Protein AF-A0A5K1B566-F1 (afdb_monomer_lite)

Sequence (112 aa):
AEKENECRQEADKEKLPFRAVVQLEDMHEVYTMLLREAEEKLENLYATEAASSEFLPVSDDINEEVVNILREASERNVEQVVLSGRMLRYLPEAFGGLHSLVVLNLSSNQLE

Foldseek 3Di:
DVVVVVVVVVVVVVCVVVVVVVVVVVVVVVVVVVVVVVVVVVVVVVVVVVVVPPDDDDPVVLVVVVLVVLQVCLVVLPQEDEPEQSQDQDDDPSNVSNPNHNYYHHHNHNHD

Organism: NCBI:txid210225

Secondary structure (DSSP, 8-state):
-HHHHHHHHHHHHHHHHHHHHHHHHHHHHHHHHHHHHHHHHHHHHHHHHHHS-SS--S-HHHHHHHHHHHHHHHHTT-SEEE-TTS--SS--GGGGG-TT--EEE-TT----

Radius of gyration: 28.86 Å; chains: 1; bounding box: 45×37×86 Å

Structure (mmCIF, N/CA/C/O backbone):
data_AF-A0A5K1B566-F1
#
_entry.id   AF-A0A5K1B566-F1
#
loop_
_atom_site.group_PDB
_atom_site.id
_atom_site.type_symbol
_atom_site.label_atom_id
_atom_site.label_alt_id
_atom_site.label_comp_id
_atom_site.label_asym_id
_atom_site.label_entity_id
_atom_site.label_seq_id
_atom_site.pdbx_PDB_ins_code
_atom_site.Cartn_x
_atom_site.Cartn_y
_atom_site.Cartn_z
_atom_site.occupancy
_atom_site.B_iso_or_equiv
_atom_site.auth_seq_id
_atom_site.auth_comp_id
_atom_site.auth_asym_id
_atom_site.auth_atom_id
_atom_site.pdbx_PDB_model_num
ATOM 1 N N . ALA A 1 1 ? -26.537 -5.896 54.247 1.00 72.00 1 ALA A N 1
ATOM 2 C CA . ALA A 1 1 ? -25.249 -6.468 53.819 1.00 72.00 1 ALA A CA 1
ATOM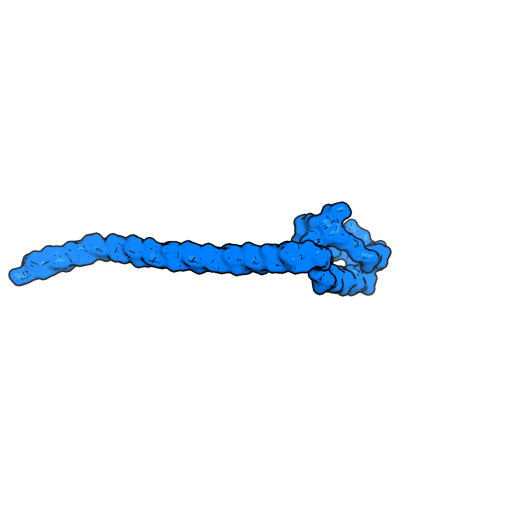 3 C C . ALA A 1 1 ? -25.400 -7.262 52.518 1.00 72.00 1 ALA A C 1
ATOM 5 O O . ALA A 1 1 ? -24.952 -6.762 51.502 1.00 72.00 1 ALA A O 1
ATOM 6 N N . GLU A 1 2 ? -26.083 -8.416 52.486 1.00 77.50 2 GLU A N 1
ATOM 7 C CA . GLU A 1 2 ? -26.219 -9.218 51.243 1.00 77.50 2 GLU A CA 1
ATOM 8 C C . GLU A 1 2 ? -26.971 -8.507 50.109 1.00 77.50 2 GLU A C 1
ATOM 10 O O . GLU A 1 2 ? -26.413 -8.340 49.032 1.00 77.50 2 GLU A O 1
ATOM 15 N N . LYS A 1 3 ? -28.175 -7.979 50.370 1.00 76.62 3 LYS A N 1
ATOM 16 C CA . LYS A 1 3 ? -28.971 -7.255 49.354 1.00 76.62 3 LYS A CA 1
ATOM 17 C C . LYS A 1 3 ? -28.277 -6.013 48.780 1.00 76.62 3 LYS A C 1
ATOM 19 O O . LYS A 1 3 ? -28.512 -5.621 47.646 1.00 76.62 3 LYS A O 1
ATOM 24 N N . GLU A 1 4 ? -27.430 -5.375 49.583 1.00 82.81 4 GLU A N 1
ATOM 25 C CA . GLU A 1 4 ? -26.625 -4.225 49.157 1.00 82.81 4 GLU A CA 1
ATOM 26 C C . GLU A 1 4 ? -25.495 -4.664 48.218 1.00 82.81 4 GLU A C 1
ATOM 28 O O . GLU A 1 4 ? -25.197 -3.981 47.242 1.00 82.81 4 GLU A O 1
ATOM 33 N N . ASN A 1 5 ? -24.901 -5.830 48.484 1.00 82.19 5 ASN A N 1
ATOM 34 C CA . ASN A 1 5 ? -23.850 -6.410 47.660 1.00 82.19 5 ASN A CA 1
ATOM 35 C C . ASN A 1 5 ? -24.394 -6.916 46.313 1.00 82.19 5 ASN A C 1
ATOM 37 O O . ASN A 1 5 ? -23.767 -6.697 45.281 1.00 82.19 5 ASN A O 1
ATOM 41 N N . GLU A 1 6 ? -25.583 -7.526 46.307 1.00 85.25 6 GLU A N 1
ATOM 42 C CA . GLU A 1 6 ? -26.285 -7.931 45.078 1.00 85.25 6 GLU A CA 1
ATOM 43 C C . GLU A 1 6 ? -26.615 -6.725 44.193 1.00 85.25 6 GLU A C 1
ATOM 45 O O . GLU A 1 6 ? -26.258 -6.715 43.016 1.00 85.25 6 GLU A O 1
ATOM 50 N N . CYS A 1 7 ? -27.181 -5.665 44.779 1.00 82.44 7 CYS A N 1
ATOM 51 C CA . CYS A 1 7 ? -27.475 -4.418 44.070 1.00 82.44 7 CYS A CA 1
ATOM 52 C C . CYS A 1 7 ? -26.207 -3.787 43.456 1.00 82.44 7 CYS A C 1
ATOM 54 O O . CYS A 1 7 ? -26.222 -3.305 42.324 1.00 82.44 7 CYS A O 1
ATOM 56 N N . ARG A 1 8 ? -25.069 -3.849 44.164 1.00 81.50 8 ARG A N 1
ATOM 57 C CA . ARG A 1 8 ? -23.768 -3.391 43.645 1.00 81.50 8 ARG A CA 1
ATOM 58 C C . ARG A 1 8 ? -23.289 -4.216 42.452 1.00 81.50 8 ARG A C 1
ATOM 60 O O . ARG A 1 8 ? -22.847 -3.643 41.462 1.00 81.50 8 ARG A O 1
ATOM 67 N N . GLN A 1 9 ? -23.398 -5.541 42.530 1.00 84.44 9 GLN A N 1
ATOM 68 C CA . GLN A 1 9 ? -22.975 -6.431 41.447 1.00 84.44 9 GLN A CA 1
ATOM 69 C C . GLN A 1 9 ? -23.825 -6.264 40.187 1.00 84.44 9 GLN A C 1
ATOM 71 O O . GLN A 1 9 ? -23.296 -6.351 39.082 1.00 84.44 9 GLN A O 1
ATOM 76 N N . GLU A 1 10 ? -25.128 -6.040 40.331 1.00 82.56 10 GLU A N 1
ATOM 77 C CA . GLU A 1 10 ? -26.021 -5.787 39.198 1.00 82.56 10 GLU A CA 1
ATOM 78 C C . GLU A 1 10 ? -25.691 -4.460 38.512 1.00 82.56 10 GLU A C 1
ATOM 80 O O . GLU A 1 10 ? -25.510 -4.427 37.294 1.00 82.56 10 GLU A O 1
ATOM 85 N N . ALA A 1 11 ? -25.469 -3.407 39.301 1.00 81.38 11 ALA A N 1
ATOM 86 C CA . ALA A 1 11 ? -25.022 -2.116 38.790 1.00 81.38 11 ALA A CA 1
ATOM 87 C C . ALA A 1 11 ? -23.650 -2.197 38.095 1.00 81.38 11 ALA A C 1
ATOM 89 O O . ALA A 1 11 ? -23.407 -1.500 37.111 1.00 81.38 11 ALA A O 1
ATOM 90 N N . ASP A 1 12 ? -22.737 -3.041 38.578 1.00 82.75 12 ASP A N 1
ATOM 91 C CA . ASP A 1 12 ? -21.431 -3.229 37.942 1.00 82.75 12 ASP A CA 1
ATOM 92 C C . ASP A 1 12 ? -21.523 -4.037 36.644 1.00 82.75 12 ASP A C 1
ATOM 94 O O . ASP A 1 12 ? -20.810 -3.729 35.688 1.00 82.75 12 ASP A O 1
ATOM 98 N N . LYS A 1 13 ? -22.438 -5.012 36.558 1.00 85.56 13 LYS A N 1
ATOM 99 C CA . LYS A 1 13 ? -22.723 -5.741 35.311 1.00 85.56 13 LYS A CA 1
ATOM 100 C C . LYS A 1 13 ? -23.312 -4.825 34.244 1.00 85.56 13 LYS A C 1
ATOM 102 O O . LYS A 1 13 ? -22.922 -4.922 33.083 1.00 85.56 13 LYS A O 1
ATOM 107 N N . GLU A 1 14 ? -24.198 -3.915 34.636 1.00 85.50 14 GLU A N 1
ATOM 108 C CA . GLU A 1 14 ? -24.808 -2.943 33.727 1.00 85.50 14 GLU A CA 1
ATOM 109 C C . GLU A 1 14 ? -23.777 -1.949 33.162 1.00 85.50 14 GLU A C 1
ATOM 111 O O . GLU A 1 14 ? -23.899 -1.511 32.022 1.00 85.50 14 GLU A O 1
ATOM 116 N N . LYS A 1 15 ? -22.699 -1.655 33.905 1.00 87.50 15 LYS A N 1
ATOM 117 C CA . LYS A 1 15 ? -21.601 -0.767 33.471 1.00 87.50 15 LYS A CA 1
ATOM 118 C C . LYS A 1 15 ? -20.620 -1.397 32.479 1.00 87.50 15 LYS A C 1
ATOM 120 O O . LYS A 1 15 ? -19.894 -0.669 31.801 1.00 87.50 15 LYS A O 1
ATOM 125 N N . LEU A 1 16 ? -20.568 -2.727 32.386 1.00 89.62 16 LEU A N 1
ATOM 126 C CA . LEU A 1 16 ? -19.644 -3.447 31.499 1.00 89.62 16 LEU A CA 1
ATOM 127 C C . LEU A 1 16 ? -19.749 -3.046 30.015 1.00 89.62 16 LEU A C 1
ATOM 129 O O . LEU A 1 16 ? -18.704 -2.749 29.433 1.00 89.62 16 LEU A O 1
ATOM 133 N N . PRO A 1 17 ? -20.941 -2.996 29.383 1.00 88.38 17 PRO A N 1
ATOM 134 C CA . PRO A 1 17 ? -21.055 -2.583 27.984 1.00 88.38 17 PRO A CA 1
ATOM 135 C C . PRO A 1 17 ? -20.593 -1.140 27.763 1.00 88.38 17 PRO A C 1
ATOM 137 O O . PRO A 1 17 ? -19.886 -0.876 26.797 1.00 88.38 17 PRO A O 1
ATOM 140 N N . PHE A 1 18 ? -20.907 -0.220 28.680 1.00 88.88 18 PHE A N 1
ATOM 141 C CA . PHE A 1 18 ? -20.459 1.172 28.575 1.00 88.88 18 PHE A CA 1
ATOM 142 C C . PHE A 1 18 ? -18.935 1.285 28.651 1.00 88.88 18 PHE A C 1
ATOM 144 O O . PHE A 1 18 ? -18.331 2.024 27.881 1.00 88.88 18 PHE A O 1
ATOM 151 N N . ARG A 1 19 ? -18.292 0.494 29.519 1.00 91.62 19 ARG A N 1
ATOM 152 C CA . ARG A 1 19 ? -16.827 0.423 29.583 1.00 91.62 19 ARG A CA 1
ATOM 153 C C . ARG A 1 19 ? -16.219 -0.084 28.274 1.00 91.62 19 ARG A C 1
ATOM 155 O O . ARG A 1 19 ? -15.191 0.435 27.856 1.00 91.62 19 ARG A O 1
ATOM 162 N N . ALA A 1 20 ? -16.840 -1.077 27.642 1.00 92.00 20 ALA A N 1
ATOM 163 C CA . ALA A 1 20 ? -16.377 -1.598 26.359 1.00 92.00 20 ALA A CA 1
ATOM 164 C C . ALA A 1 20 ? -16.506 -0.557 25.233 1.00 92.00 20 ALA A C 1
ATOM 166 O O . ALA A 1 20 ? -15.609 -0.457 24.403 1.00 92.00 20 ALA A O 1
ATOM 167 N N . VAL A 1 21 ? -17.579 0.243 25.228 1.00 93.75 21 VAL A N 1
ATOM 168 C CA . VAL A 1 21 ? -17.765 1.337 24.258 1.00 93.75 21 VAL A CA 1
ATOM 169 C C . VAL A 1 21 ? -16.688 2.407 24.421 1.00 93.75 21 VAL A C 1
ATOM 171 O O . VAL A 1 21 ? -16.061 2.765 23.432 1.00 93.75 21 VAL A O 1
ATOM 174 N N . VAL A 1 22 ? -16.401 2.839 25.653 1.00 93.88 22 VAL A N 1
ATOM 175 C CA . VAL A 1 22 ? -15.328 3.818 25.919 1.00 93.88 22 VAL A CA 1
ATOM 176 C C . VAL A 1 22 ? -13.974 3.294 25.435 1.00 93.88 22 VAL A C 1
ATOM 178 O O . VAL A 1 22 ? -13.262 3.984 24.720 1.00 93.88 22 VAL A O 1
ATOM 181 N N . GLN A 1 23 ? -13.647 2.034 25.738 1.00 94.81 23 GLN A N 1
ATOM 182 C CA . GLN A 1 23 ? -12.401 1.424 25.260 1.00 94.81 23 GLN A CA 1
ATOM 183 C C . GLN A 1 23 ? -12.321 1.349 23.732 1.00 94.81 23 GLN A C 1
ATOM 185 O O . GLN A 1 23 ? -11.236 1.451 23.165 1.00 94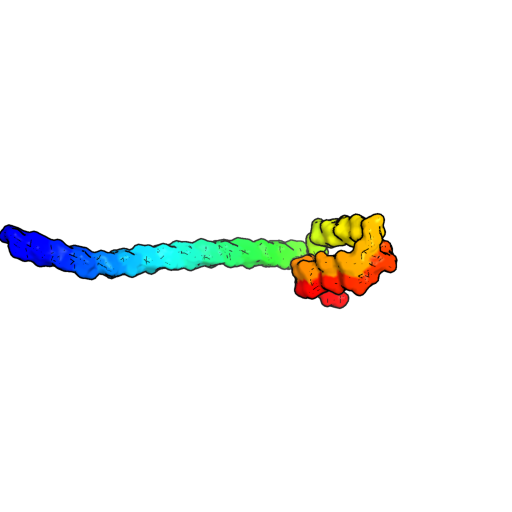.81 23 GLN A O 1
ATOM 190 N N . LEU A 1 24 ? -13.451 1.139 23.058 1.00 95.50 24 LEU A N 1
ATOM 191 C CA . LEU A 1 24 ? -13.505 1.108 21.603 1.00 95.50 24 LEU A CA 1
ATOM 192 C C . LEU A 1 24 ? -13.312 2.507 21.001 1.00 95.50 24 LEU A C 1
ATOM 194 O O . LEU A 1 24 ? -12.613 2.637 20.000 1.00 95.50 24 LEU A O 1
ATOM 198 N N . GLU A 1 25 ? -13.897 3.540 21.607 1.00 94.00 25 GLU A N 1
ATOM 199 C CA . GLU A 1 25 ? -13.691 4.939 21.214 1.00 94.00 25 GLU A CA 1
ATOM 200 C C . GLU A 1 25 ? -12.223 5.350 21.371 1.00 94.00 25 GLU A C 1
ATOM 202 O O . GLU A 1 25 ? -11.640 5.850 20.409 1.00 94.00 25 GLU A O 1
ATOM 207 N N . ASP A 1 26 ? -11.599 5.022 22.508 1.00 95.31 26 ASP A N 1
ATOM 208 C CA . ASP A 1 26 ? -10.171 5.267 22.753 1.00 95.31 26 ASP A CA 1
ATOM 209 C C . ASP A 1 26 ? -9.296 4.610 21.664 1.00 95.31 26 ASP A C 1
ATOM 211 O O . ASP A 1 26 ? -8.340 5.196 21.155 1.00 95.31 26 ASP A O 1
ATOM 215 N N . MET A 1 27 ? -9.627 3.378 21.261 1.00 95.69 27 MET A N 1
ATOM 216 C CA . MET A 1 27 ? -8.906 2.674 20.194 1.00 95.69 27 MET A CA 1
ATOM 217 C C . MET A 1 27 ? -9.134 3.288 18.817 1.00 95.69 27 MET A C 1
ATOM 219 O O . MET A 1 27 ? -8.183 3.409 18.045 1.00 95.69 27 MET A O 1
ATOM 223 N N . HIS A 1 28 ? -10.356 3.712 18.498 1.00 96.56 28 HIS A N 1
ATOM 224 C CA . HIS A 1 28 ? -10.627 4.410 17.243 1.00 96.56 28 HIS A CA 1
ATOM 225 C C . HIS A 1 28 ? -9.912 5.761 17.161 1.00 96.56 28 HIS A C 1
ATOM 227 O O . HIS A 1 28 ? -9.439 6.119 16.080 1.00 96.56 28 HIS A O 1
ATOM 233 N N . GLU A 1 29 ? -9.777 6.487 18.271 1.00 97.00 29 GLU A N 1
ATOM 234 C CA . GLU A 1 29 ? -8.993 7.723 18.325 1.00 97.00 29 GL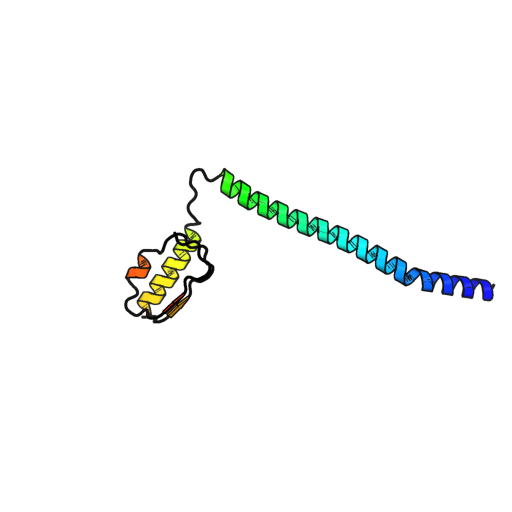U A CA 1
ATOM 235 C C . GLU A 1 29 ? -7.523 7.452 17.981 1.00 97.00 29 GLU A C 1
ATOM 237 O O . GLU A 1 29 ? -6.960 8.091 17.087 1.00 97.00 29 GLU A O 1
ATOM 242 N N . VAL A 1 30 ? -6.930 6.429 18.605 1.00 96.94 30 VAL A N 1
ATOM 243 C CA . VAL A 1 30 ? -5.554 6.003 18.316 1.00 96.94 30 VAL A CA 1
ATOM 244 C C . VAL A 1 30 ? -5.400 5.600 16.847 1.00 96.94 30 VAL A C 1
ATOM 246 O O . VAL A 1 30 ? -4.488 6.082 16.176 1.00 96.94 30 VAL A O 1
ATOM 249 N N . TYR A 1 31 ? -6.297 4.773 16.304 1.00 94.31 31 TYR A N 1
ATOM 250 C CA . TYR A 1 31 ? -6.225 4.369 14.896 1.00 94.31 31 TYR A CA 1
ATOM 251 C C . TYR A 1 31 ? -6.359 5.545 13.933 1.00 94.31 31 TYR A C 1
ATOM 253 O O . TYR A 1 31 ? -5.638 5.595 12.941 1.00 94.31 31 TYR A O 1
ATOM 261 N N . THR A 1 32 ? -7.233 6.503 14.236 1.00 95.25 32 THR A N 1
ATOM 262 C CA . THR A 1 32 ? -7.392 7.717 13.428 1.00 95.25 32 THR A CA 1
ATOM 263 C C . THR A 1 32 ? -6.098 8.529 13.411 1.00 95.25 32 THR A C 1
ATOM 265 O O . THR A 1 32 ? -5.681 9.002 12.355 1.00 95.25 32 THR A O 1
ATOM 268 N N . MET A 1 33 ? -5.421 8.646 14.557 1.00 96.00 33 MET A N 1
ATOM 269 C CA . MET A 1 33 ? -4.126 9.322 14.649 1.00 96.00 33 MET A CA 1
ATOM 270 C C . MET A 1 33 ? -3.045 8.607 13.828 1.00 96.00 33 MET A C 1
ATOM 272 O O . MET A 1 33 ? -2.338 9.257 13.062 1.00 96.00 33 MET A O 1
ATOM 276 N N . LEU A 1 34 ? -2.945 7.278 13.942 1.00 95.94 34 LEU A N 1
ATOM 277 C CA . LEU A 1 34 ? -2.001 6.473 13.157 1.00 95.94 34 LEU A CA 1
ATOM 278 C C . LEU A 1 34 ? -2.261 6.576 11.650 1.00 95.94 34 LEU A C 1
ATOM 280 O O . LEU A 1 34 ? -1.312 6.671 10.873 1.00 95.94 34 LEU A O 1
ATOM 284 N N . LEU A 1 35 ? -3.532 6.561 11.237 1.00 95.25 35 LEU A N 1
ATOM 285 C CA . LEU A 1 35 ? -3.909 6.700 9.832 1.00 95.25 35 LEU A CA 1
ATOM 286 C C . LEU A 1 35 ? -3.476 8.066 9.299 1.00 95.25 35 LEU A C 1
ATOM 288 O O . LEU A 1 35 ? -2.800 8.138 8.278 1.00 95.25 35 LEU A O 1
ATOM 292 N N . ARG A 1 36 ? -3.779 9.131 10.047 1.00 95.81 36 ARG A N 1
ATOM 293 C CA . ARG A 1 36 ? -3.388 10.495 9.693 1.00 95.81 36 ARG A CA 1
ATOM 294 C C . ARG A 1 36 ? -1.869 10.656 9.607 1.00 95.81 36 ARG A C 1
ATOM 296 O O . ARG A 1 36 ? -1.384 11.300 8.688 1.00 95.81 36 ARG A O 1
ATOM 303 N N . GLU A 1 37 ? -1.113 10.064 10.530 1.00 95.44 37 GLU A N 1
ATOM 304 C CA . GLU A 1 37 ? 0.355 10.098 10.490 1.00 95.44 37 GLU A CA 1
ATOM 305 C C . GLU A 1 37 ? 0.904 9.363 9.256 1.00 95.44 37 GLU A C 1
ATOM 307 O O . GLU A 1 37 ? 1.864 9.817 8.631 1.00 95.44 37 GLU A O 1
ATOM 312 N N . ALA A 1 38 ? 0.307 8.227 8.888 1.00 92.38 38 ALA A N 1
ATOM 313 C CA . ALA A 1 38 ? 0.684 7.497 7.683 1.00 92.38 38 ALA A CA 1
ATOM 314 C C . ALA A 1 38 ? 0.358 8.293 6.406 1.00 92.38 38 ALA A C 1
ATOM 316 O O . ALA A 1 38 ? 1.191 8.351 5.502 1.00 92.38 38 ALA A O 1
ATOM 317 N N . GLU A 1 39 ? -0.811 8.935 6.354 1.00 90.31 39 GLU A N 1
ATOM 318 C CA . GLU A 1 39 ? -1.224 9.815 5.256 1.00 90.31 39 GLU A CA 1
ATOM 319 C C . GLU A 1 39 ? -0.292 11.025 5.124 1.00 90.31 39 GLU A C 1
ATOM 321 O O . GLU A 1 39 ? 0.194 11.302 4.032 1.00 90.31 39 GLU A O 1
ATOM 326 N N . GLU A 1 40 ? 0.045 11.690 6.229 1.00 92.00 40 GLU A N 1
ATOM 327 C CA . GLU A 1 40 ? 0.955 12.839 6.235 1.00 92.00 40 GLU A CA 1
ATOM 328 C C . GLU A 1 40 ? 2.380 12.445 5.820 1.00 92.00 40 GLU A C 1
ATOM 330 O O . GLU A 1 40 ? 3.046 13.175 5.087 1.00 92.00 40 GLU A O 1
ATOM 335 N N . LYS A 1 41 ? 2.874 11.274 6.241 1.00 92.00 41 LYS A N 1
ATOM 336 C CA . LYS A 1 41 ? 4.164 10.749 5.760 1.00 92.00 41 LYS A CA 1
ATOM 337 C C . LYS A 1 41 ? 4.146 10.517 4.256 1.00 92.00 41 LYS A C 1
ATOM 339 O O . LYS A 1 41 ? 5.125 10.840 3.589 1.00 92.00 41 LYS A O 1
ATOM 344 N N . LEU A 1 42 ? 3.053 9.971 3.729 1.00 85.31 42 LEU A N 1
ATOM 345 C CA . LEU A 1 42 ? 2.904 9.726 2.301 1.00 85.31 42 LEU A CA 1
ATOM 346 C C . LEU A 1 42 ? 2.832 11.042 1.517 1.00 85.31 42 LEU A C 1
ATOM 348 O O . LEU A 1 42 ? 3.539 11.200 0.527 1.00 85.31 42 LEU A O 1
ATOM 352 N N . GLU A 1 43 ? 2.035 12.001 1.988 1.00 81.56 43 GLU A N 1
ATOM 353 C CA . GLU A 1 43 ? 1.928 13.330 1.386 1.00 81.56 43 GLU A CA 1
ATOM 354 C C . GLU A 1 43 ? 3.271 14.063 1.413 1.00 81.56 43 GLU A C 1
ATOM 356 O O . GLU A 1 43 ? 3.666 14.637 0.405 1.00 81.56 43 GLU A O 1
ATOM 361 N N . ASN A 1 44 ? 4.024 13.978 2.511 1.00 83.12 44 ASN A N 1
ATOM 362 C CA . ASN A 1 44 ? 5.365 14.549 2.596 1.00 83.12 44 ASN A CA 1
ATOM 363 C C . ASN A 1 44 ? 6.345 13.887 1.624 1.00 83.12 44 ASN A C 1
ATOM 365 O O . ASN A 1 44 ? 7.124 14.596 0.995 1.00 83.12 44 ASN A O 1
ATOM 369 N N . LEU A 1 45 ? 6.314 12.561 1.455 1.00 80.12 45 LEU A N 1
ATOM 370 C CA . LEU A 1 45 ? 7.141 11.889 0.448 1.00 80.12 45 LEU A CA 1
ATOM 371 C C . LEU A 1 45 ? 6.803 12.407 -0.953 1.00 80.12 45 LEU A C 1
ATOM 373 O O . LEU A 1 45 ? 7.690 12.916 -1.631 1.00 80.12 45 LEU A O 1
ATOM 377 N N . TYR A 1 46 ? 5.522 12.438 -1.325 1.00 73.81 46 TYR A N 1
ATOM 378 C CA . TYR A 1 46 ? 5.100 12.987 -2.616 1.00 73.81 46 TYR A CA 1
ATOM 379 C C . TYR A 1 46 ? 5.406 14.482 -2.776 1.00 73.81 46 TYR A C 1
ATOM 381 O O . TYR A 1 46 ? 5.781 14.917 -3.860 1.00 73.81 46 TYR A O 1
ATOM 389 N N . ALA A 1 47 ? 5.283 15.286 -1.720 1.00 71.25 47 ALA A N 1
ATOM 390 C CA . ALA A 1 47 ? 5.580 16.714 -1.751 1.00 71.25 47 ALA A CA 1
ATOM 391 C C . ALA A 1 47 ? 7.088 16.983 -1.832 1.00 71.25 47 ALA A C 1
ATOM 393 O O . ALA A 1 47 ? 7.507 17.891 -2.542 1.00 71.25 47 ALA A O 1
ATOM 394 N N . THR A 1 48 ? 7.915 16.190 -1.146 1.00 62.22 48 THR A N 1
ATOM 395 C CA . THR A 1 48 ? 9.379 16.268 -1.260 1.00 62.22 48 THR A CA 1
ATOM 396 C C . THR A 1 48 ? 9.863 15.785 -2.622 1.00 62.22 48 THR A C 1
ATOM 398 O O . THR A 1 48 ? 10.750 16.417 -3.187 1.00 62.22 48 THR A O 1
ATOM 401 N N . GLU A 1 49 ? 9.241 14.761 -3.208 1.00 53.97 49 GLU A N 1
ATOM 402 C CA . GLU A 1 49 ? 9.475 14.323 -4.591 1.00 53.97 49 GLU A CA 1
ATOM 403 C C . GLU A 1 49 ? 9.004 15.374 -5.614 1.00 53.97 49 GLU A C 1
ATOM 405 O O . GLU A 1 49 ? 9.690 15.640 -6.598 1.00 53.97 49 GLU A O 1
ATOM 410 N N . ALA A 1 50 ? 7.883 16.058 -5.361 1.00 52.06 50 ALA A N 1
ATOM 411 C CA . ALA A 1 50 ? 7.389 17.138 -6.217 1.00 52.06 50 ALA A CA 1
ATOM 412 C C . ALA A 1 50 ? 8.226 18.426 -6.101 1.00 52.06 50 ALA A C 1
ATOM 414 O O . ALA A 1 50 ? 8.447 19.106 -7.100 1.00 52.06 50 ALA A O 1
ATOM 415 N N . ALA A 1 51 ? 8.726 18.760 -4.907 1.00 49.38 51 ALA A N 1
ATOM 416 C CA . ALA A 1 51 ? 9.555 19.944 -4.661 1.00 49.38 51 ALA A CA 1
ATOM 417 C C . ALA A 1 51 ? 11.032 19.745 -5.042 1.00 49.38 51 ALA A C 1
ATOM 419 O O . ALA A 1 51 ? 11.732 20.720 -5.306 1.00 49.38 51 ALA A O 1
ATOM 420 N N . SER A 1 52 ? 11.508 18.497 -5.098 1.00 50.47 52 SER A N 1
ATOM 421 C CA . SER A 1 52 ? 12.800 18.139 -5.705 1.00 50.47 52 SER A CA 1
ATOM 422 C C . SER A 1 52 ? 12.719 17.992 -7.228 1.00 50.47 52 SER A C 1
ATOM 424 O O . SER A 1 52 ? 13.750 17.922 -7.890 1.00 50.47 52 SER A O 1
ATOM 426 N N . SER A 1 53 ? 11.512 18.035 -7.800 1.00 49.62 53 SER A N 1
ATOM 427 C CA . SER A 1 53 ? 11.273 17.998 -9.239 1.00 49.62 53 SER A CA 1
ATOM 428 C C . SER A 1 53 ? 11.213 19.404 -9.861 1.00 49.62 53 SER A C 1
ATOM 430 O O . SER A 1 53 ? 10.233 19.784 -10.504 1.00 49.62 53 SER A O 1
ATOM 432 N N . GLU A 1 54 ? 12.336 20.125 -9.823 1.00 49.03 54 GLU A N 1
ATOM 433 C CA . GLU A 1 54 ? 12.865 20.579 -11.112 1.00 49.03 54 GLU A CA 1
ATOM 434 C C . GLU A 1 54 ? 13.451 19.325 -11.776 1.00 49.03 54 GLU A C 1
ATOM 436 O O . GLU A 1 54 ? 14.583 18.953 -11.502 1.00 49.03 54 GLU A O 1
ATOM 441 N N . PHE A 1 55 ? 12.658 18.636 -12.607 1.00 46.22 55 PHE A N 1
ATOM 442 C CA . PHE A 1 55 ? 13.097 17.453 -13.363 1.00 46.22 55 PHE A CA 1
ATOM 443 C C . PHE A 1 55 ? 13.588 16.274 -12.497 1.00 46.22 55 PHE A C 1
ATOM 445 O O . PHE A 1 55 ? 14.788 16.056 -12.355 1.00 46.22 55 PHE A O 1
ATOM 452 N N . LEU A 1 56 ? 12.682 15.413 -12.024 1.00 39.31 56 LEU A N 1
ATOM 453 C CA . LEU A 1 56 ? 13.066 14.022 -11.762 1.00 39.31 56 LEU A CA 1
ATOM 454 C C . LEU A 1 56 ? 12.275 13.070 -12.674 1.00 39.31 56 LEU A C 1
ATOM 456 O O . LEU A 1 56 ? 11.036 13.092 -12.675 1.00 39.31 56 LEU A O 1
ATOM 460 N N . PRO A 1 57 ? 12.970 12.279 -13.519 1.00 42.88 57 PRO A N 1
ATOM 461 C CA . PRO A 1 57 ? 12.331 11.235 -14.299 1.00 42.88 57 P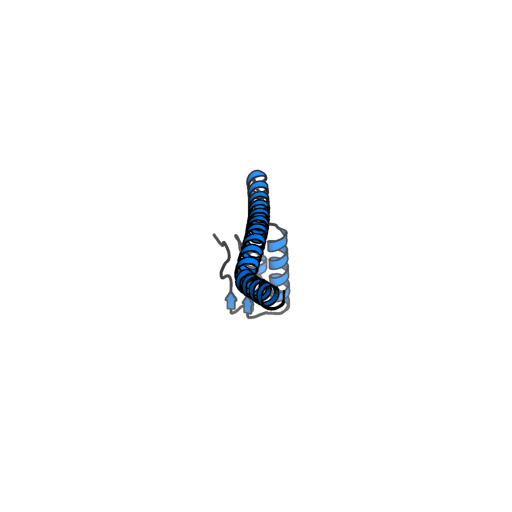RO A CA 1
ATOM 462 C C . PRO A 1 57 ? 11.701 10.243 -13.317 1.00 42.88 57 PRO A C 1
ATOM 464 O O . PRO A 1 57 ? 12.178 10.077 -12.195 1.00 42.88 57 PRO A O 1
ATOM 467 N N . VAL A 1 58 ? 10.609 9.595 -13.731 1.00 48.44 58 VAL A N 1
ATOM 468 C CA . VAL A 1 58 ? 10.144 8.362 -13.074 1.00 48.44 58 VAL A CA 1
ATOM 469 C C . VAL A 1 58 ? 11.374 7.510 -12.813 1.00 48.44 58 VAL A C 1
ATOM 471 O O . VAL A 1 58 ? 12.145 7.318 -13.750 1.00 48.44 58 VAL A O 1
ATOM 474 N N . SER A 1 59 ? 11.561 7.091 -11.563 1.00 48.78 59 SER A N 1
ATOM 475 C CA . SER A 1 59 ? 12.716 6.331 -11.091 1.00 48.78 59 SER A CA 1
ATOM 476 C C . SER A 1 59 ? 13.275 5.417 -12.180 1.00 48.78 59 SER A C 1
ATOM 478 O O . SER A 1 59 ? 12.611 4.470 -12.616 1.00 48.78 59 SER A O 1
ATOM 480 N N . ASP A 1 60 ? 14.500 5.720 -12.621 1.00 53.34 60 ASP A N 1
ATOM 481 C CA . ASP A 1 60 ? 15.235 4.897 -13.584 1.00 53.34 60 ASP A CA 1
ATOM 482 C C . ASP A 1 60 ? 15.250 3.424 -13.141 1.00 53.34 60 ASP A C 1
ATOM 484 O O . ASP A 1 60 ? 15.209 2.541 -13.989 1.00 53.34 60 ASP A O 1
ATOM 488 N N . ASP A 1 61 ? 15.153 3.157 -11.833 1.00 55.94 61 ASP A N 1
ATOM 489 C CA . ASP A 1 61 ? 15.011 1.826 -11.235 1.00 55.94 61 ASP A CA 1
ATOM 490 C C . ASP A 1 61 ? 13.806 1.020 -11.768 1.00 55.94 61 ASP A C 1
ATOM 492 O O . ASP A 1 61 ? 13.941 -0.164 -12.086 1.00 55.94 61 ASP A O 1
ATOM 496 N N . ILE A 1 62 ? 12.616 1.630 -11.901 1.00 60.00 62 ILE A N 1
ATOM 497 C CA . ILE A 1 62 ? 11.414 0.925 -12.398 1.00 60.00 62 ILE A CA 1
ATOM 498 C C . ILE A 1 62 ? 11.558 0.647 -13.895 1.00 60.00 62 ILE A C 1
ATOM 500 O O . ILE A 1 62 ? 11.163 -0.418 -14.381 1.00 60.00 62 ILE A O 1
ATOM 504 N N . ASN A 1 63 ? 12.139 1.591 -14.635 1.00 67.56 63 ASN A N 1
ATOM 505 C CA . ASN A 1 63 ? 12.399 1.414 -16.055 1.00 67.56 63 ASN A CA 1
ATOM 506 C C . ASN A 1 63 ? 13.479 0.345 -16.287 1.00 67.56 63 ASN A C 1
ATOM 508 O O . ASN A 1 63 ? 13.322 -0.496 -17.166 1.00 67.56 63 ASN A O 1
ATOM 512 N N . GLU A 1 64 ? 14.525 0.306 -15.462 1.00 71.31 64 GLU A N 1
ATOM 513 C CA . GLU A 1 64 ? 15.594 -0.690 -15.523 1.00 71.31 64 GLU A CA 1
ATOM 514 C C . GLU A 1 64 ? 15.070 -2.100 -15.216 1.00 71.31 64 GLU A C 1
ATOM 516 O O . GLU A 1 64 ? 15.386 -3.049 -15.939 1.00 71.31 64 GLU A O 1
ATOM 521 N N . GLU A 1 65 ? 14.189 -2.252 -14.222 1.00 75.75 65 GLU A N 1
ATOM 522 C CA . GLU A 1 65 ? 13.526 -3.531 -13.947 1.00 75.75 65 GLU A CA 1
ATOM 523 C C . GLU A 1 65 ? 12.684 -3.999 -15.146 1.00 75.75 65 GLU A C 1
ATOM 525 O O . GLU A 1 65 ? 12.756 -5.161 -15.553 1.00 75.75 65 GLU A O 1
ATOM 530 N N . VAL A 1 66 ? 11.922 -3.092 -15.764 1.00 76.75 66 VAL A N 1
ATOM 531 C CA . VAL A 1 66 ? 11.110 -3.406 -16.949 1.00 76.75 66 VAL A CA 1
ATOM 532 C C . VAL A 1 66 ? 11.982 -3.730 -18.162 1.00 76.75 66 VAL A C 1
ATOM 534 O O . VAL A 1 66 ? 11.695 -4.693 -18.871 1.00 76.75 66 VAL A O 1
ATOM 537 N N . VAL A 1 67 ? 13.079 -3.007 -18.379 1.00 77.88 67 VAL A N 1
ATOM 538 C CA . VAL A 1 67 ? 14.068 -3.304 -19.427 1.00 77.88 67 VAL A CA 1
ATOM 539 C C . VAL A 1 67 ? 14.678 -4.689 -19.223 1.00 77.88 67 VAL A C 1
ATOM 541 O O . VAL A 1 67 ? 14.825 -5.438 -20.188 1.00 77.88 67 VAL A O 1
ATOM 544 N N . ASN A 1 68 ? 14.987 -5.066 -17.982 1.00 79.38 68 ASN A N 1
ATOM 545 C CA . ASN A 1 68 ? 15.525 -6.386 -17.662 1.00 79.38 68 ASN A CA 1
ATOM 546 C C . ASN A 1 68 ? 14.509 -7.500 -17.954 1.00 79.38 68 ASN A C 1
ATOM 548 O O . ASN A 1 68 ? 14.873 -8.497 -18.577 1.00 79.38 68 ASN A O 1
ATOM 552 N N . ILE A 1 69 ? 13.238 -7.303 -17.591 1.00 81.06 69 ILE A N 1
ATOM 553 C CA . ILE A 1 69 ? 12.151 -8.246 -17.897 1.00 81.06 69 ILE A CA 1
ATOM 554 C C . ILE A 1 69 ? 11.956 -8.381 -19.411 1.00 81.06 69 ILE A C 1
ATOM 556 O O . ILE A 1 69 ? 11.816 -9.492 -19.916 1.00 81.06 69 ILE A O 1
ATOM 560 N N . LEU A 1 70 ? 11.968 -7.268 -20.149 1.00 79.50 70 LEU A N 1
ATOM 561 C CA . LEU A 1 70 ? 11.817 -7.269 -21.607 1.00 79.50 70 LEU A CA 1
ATOM 562 C C . LEU A 1 70 ? 13.013 -7.937 -22.302 1.00 79.50 70 LEU A C 1
ATOM 564 O O . LEU A 1 70 ? 12.821 -8.677 -23.265 1.00 79.50 70 LEU A O 1
ATOM 568 N N . ARG A 1 71 ? 14.236 -7.741 -21.794 1.00 80.75 71 ARG A N 1
ATOM 569 C CA . ARG A 1 71 ? 15.440 -8.417 -22.298 1.00 80.75 71 ARG A CA 1
ATOM 570 C C . ARG A 1 71 ? 15.377 -9.923 -22.063 1.00 80.75 71 ARG A C 1
ATOM 572 O O . ARG A 1 71 ? 15.581 -10.686 -23.001 1.00 80.75 71 ARG A O 1
ATOM 579 N N . GLU A 1 72 ? 15.030 -10.355 -20.851 1.00 80.81 72 GLU A N 1
ATOM 580 C CA . GLU A 1 72 ? 14.864 -11.782 -20.550 1.00 80.81 72 GLU A CA 1
ATOM 581 C C . GLU A 1 72 ? 13.742 -12.399 -21.400 1.00 80.81 72 GLU A C 1
ATOM 583 O O . GLU A 1 72 ? 13.879 -13.498 -21.937 1.00 80.81 72 GLU A O 1
ATOM 588 N N . ALA A 1 73 ? 12.637 -11.673 -21.582 1.00 79.12 73 ALA A N 1
ATOM 589 C CA . ALA A 1 73 ? 11.531 -12.108 -22.424 1.00 79.12 73 ALA A CA 1
ATOM 590 C C . ALA A 1 73 ? 11.930 -12.242 -23.905 1.00 79.12 73 ALA A C 1
ATOM 592 O O . ALA A 1 73 ? 11.449 -13.152 -24.584 1.00 79.12 73 ALA A O 1
ATOM 593 N N . SER A 1 74 ? 12.834 -11.386 -24.391 1.00 78.69 74 SER A N 1
ATOM 594 C CA . SER A 1 74 ? 13.390 -11.453 -25.746 1.00 78.69 74 SER A CA 1
ATOM 595 C C . SER A 1 74 ? 14.302 -12.668 -25.914 1.00 78.69 74 SER A C 1
ATOM 597 O O . SER A 1 74 ? 14.119 -13.447 -26.849 1.00 78.69 74 SER A O 1
ATOM 599 N N . GLU A 1 75 ? 15.196 -12.925 -24.956 1.00 79.31 75 GLU A N 1
ATOM 600 C CA . GLU A 1 75 ? 16.061 -14.114 -24.958 1.00 79.31 75 GLU A CA 1
ATOM 601 C C . GLU A 1 75 ? 15.259 -15.424 -24.900 1.00 79.31 75 GLU A C 1
ATOM 603 O O . GLU A 1 75 ? 15.627 -16.430 -25.512 1.00 79.31 75 GLU A O 1
ATOM 608 N N . ARG A 1 76 ? 14.133 -15.417 -24.182 1.00 79.75 76 ARG A N 1
ATOM 609 C CA . ARG A 1 76 ? 13.292 -16.600 -23.965 1.00 79.75 76 ARG A CA 1
ATOM 610 C C . ARG A 1 76 ? 12.174 -16.770 -24.995 1.00 79.75 76 ARG A C 1
ATOM 612 O O . ARG A 1 76 ? 11.402 -17.716 -24.861 1.00 79.75 76 ARG A O 1
ATOM 619 N N . ASN A 1 77 ? 12.110 -15.918 -26.023 1.00 77.25 77 ASN A N 1
ATOM 620 C CA . ASN A 1 77 ? 11.060 -15.919 -27.050 1.00 77.25 77 ASN A CA 1
ATOM 621 C C . ASN A 1 77 ? 9.648 -15.969 -26.443 1.00 77.25 77 ASN A C 1
ATOM 623 O O . ASN A 1 77 ? 8.809 -16.792 -26.812 1.00 77.25 77 ASN A O 1
ATOM 627 N N . VAL A 1 78 ? 9.394 -15.107 -25.462 1.00 79.19 78 VAL A N 1
ATOM 628 C CA . VAL A 1 78 ? 8.120 -15.091 -24.745 1.00 79.19 78 VAL A CA 1
ATOM 629 C C . VAL A 1 78 ? 7.012 -14.538 -25.644 1.00 79.19 78 VAL A C 1
ATOM 631 O O . VAL A 1 78 ? 7.174 -13.509 -26.300 1.00 79.19 78 VAL A O 1
ATOM 634 N N . GLU A 1 79 ? 5.870 -15.225 -25.659 1.00 82.94 79 GLU A N 1
ATOM 635 C CA . GLU A 1 79 ? 4.684 -14.827 -26.427 1.00 82.94 79 GLU A CA 1
ATOM 636 C C . GLU A 1 79 ? 3.747 -13.898 -25.641 1.00 82.94 79 GLU A C 1
ATOM 638 O O . GLU A 1 79 ? 2.924 -13.206 -26.236 1.00 82.94 79 GLU A O 1
ATOM 643 N N . GLN A 1 80 ? 3.845 -13.859 -24.308 1.00 82.38 80 GLN A N 1
ATOM 644 C CA . GLN A 1 80 ? 2.958 -13.061 -23.456 1.00 82.38 80 GLN A CA 1
ATOM 645 C C . GLN A 1 80 ? 3.730 -12.323 -22.363 1.00 82.38 80 GLN A C 1
ATOM 647 O O . GLN A 1 80 ? 4.390 -12.946 -21.534 1.00 82.38 80 GLN A O 1
ATOM 652 N N . VAL A 1 81 ? 3.606 -10.998 -22.324 1.00 81.88 81 VAL A N 1
ATOM 653 C CA . VAL A 1 81 ? 4.266 -10.136 -21.337 1.00 81.88 81 VAL A CA 1
ATOM 654 C C . VAL A 1 81 ? 3.222 -9.278 -20.629 1.00 81.88 81 VAL A C 1
ATOM 656 O O . VAL A 1 81 ? 2.394 -8.621 -21.260 1.00 81.88 81 VAL A O 1
ATOM 659 N N . VAL A 1 82 ? 3.259 -9.280 -19.296 1.00 83.44 82 VAL A N 1
ATOM 660 C CA . VAL A 1 82 ? 2.342 -8.509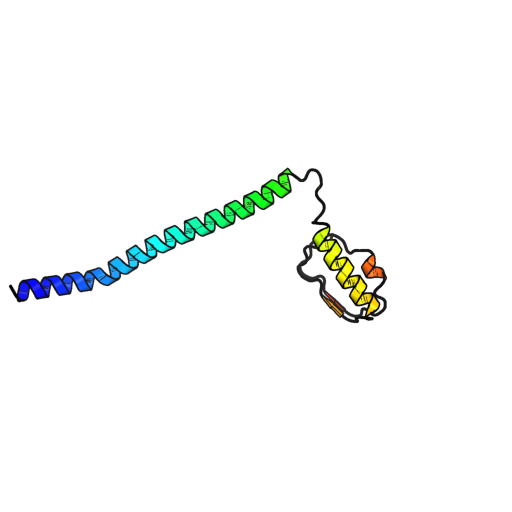 -18.449 1.00 83.44 82 VAL A CA 1
ATOM 661 C C . VAL A 1 82 ? 3.141 -7.492 -17.644 1.00 83.44 82 VAL A C 1
ATOM 663 O O . VAL A 1 82 ? 3.906 -7.851 -16.756 1.00 83.44 82 VAL A O 1
ATOM 666 N N . LEU A 1 83 ? 2.930 -6.215 -17.948 1.00 81.31 83 LEU A N 1
ATOM 667 C CA . LEU A 1 83 ? 3.556 -5.056 -17.308 1.00 81.31 83 LEU A CA 1
ATOM 668 C C . LEU A 1 83 ? 2.495 -4.101 -16.740 1.00 81.31 83 LEU A C 1
ATOM 670 O O . LEU A 1 83 ? 2.675 -2.886 -16.728 1.00 81.31 83 LEU A O 1
ATOM 674 N N . SER A 1 84 ? 1.363 -4.643 -16.291 1.00 82.44 84 SER A N 1
ATOM 675 C CA . SER A 1 84 ? 0.273 -3.848 -15.725 1.00 82.44 84 SER A CA 1
ATOM 676 C C . SER A 1 84 ? 0.679 -3.189 -14.402 1.00 82.44 84 SER A C 1
ATOM 678 O O . SER A 1 84 ? 1.297 -3.839 -13.563 1.00 82.44 84 SER A O 1
ATOM 680 N N . GLY A 1 85 ? 0.262 -1.941 -14.172 1.00 75.94 85 GLY A N 1
ATOM 681 C CA . GLY A 1 85 ? 0.403 -1.277 -12.870 1.00 75.94 85 GLY A CA 1
ATOM 682 C C . GLY A 1 85 ? 1.812 -0.782 -12.535 1.00 75.94 85 GLY A C 1
ATOM 683 O O . GLY A 1 85 ? 2.101 -0.560 -11.365 1.00 75.94 85 GLY A O 1
ATOM 684 N N . ARG A 1 86 ? 2.698 -0.629 -13.526 1.00 78.88 86 ARG A N 1
ATOM 685 C CA . ARG A 1 86 ? 4.109 -0.255 -13.317 1.00 78.88 86 ARG A CA 1
ATOM 686 C C . ARG A 1 86 ? 4.392 1.243 -13.465 1.00 78.88 86 ARG A C 1
ATOM 688 O O . ARG A 1 86 ? 5.549 1.636 -13.521 1.00 78.88 86 ARG A O 1
ATOM 695 N N . MET A 1 87 ? 3.350 2.078 -13.530 1.00 72.56 87 MET A N 1
ATOM 696 C CA . MET A 1 87 ? 3.452 3.538 -13.698 1.00 72.56 87 MET A CA 1
ATOM 697 C C . MET A 1 87 ? 4.385 3.971 -14.846 1.00 72.56 87 MET A C 1
ATOM 699 O O . MET A 1 87 ? 4.999 5.034 -14.795 1.00 72.56 87 MET A O 1
ATOM 703 N N . LEU A 1 88 ? 4.489 3.149 -15.896 1.00 74.31 88 LEU A N 1
ATOM 704 C CA . LEU A 1 88 ? 5.325 3.448 -17.057 1.00 74.31 88 LEU A CA 1
ATOM 705 C C . LEU A 1 88 ? 4.794 4.698 -17.765 1.00 74.31 88 LEU A C 1
ATOM 707 O O . LEU A 1 88 ? 3.613 4.721 -18.109 1.00 74.31 88 LEU A O 1
ATOM 711 N N . ARG A 1 89 ? 5.657 5.698 -18.000 1.00 76.06 89 ARG A N 1
ATOM 712 C CA . ARG A 1 89 ? 5.357 6.858 -18.869 1.00 76.06 89 ARG A CA 1
ATOM 713 C C . ARG A 1 89 ? 5.718 6.610 -20.328 1.00 76.06 89 ARG A C 1
ATOM 715 O O . ARG A 1 89 ? 4.998 7.028 -21.223 1.00 76.06 89 ARG A O 1
ATOM 722 N N . TYR A 1 90 ? 6.810 5.886 -20.559 1.00 75.31 90 TYR A N 1
ATOM 723 C CA . TYR A 1 90 ? 7.297 5.550 -21.892 1.00 75.31 90 TYR A CA 1
ATOM 724 C C . TYR A 1 90 ? 7.599 4.060 -21.976 1.00 75.31 90 TYR A C 1
ATOM 726 O O . TYR A 1 90 ? 7.963 3.427 -20.983 1.00 75.31 90 TYR A O 1
ATOM 734 N N . LEU A 1 91 ? 7.457 3.506 -23.176 1.00 75.88 91 LEU A N 1
ATOM 735 C CA . LEU A 1 91 ? 7.873 2.142 -23.459 1.00 75.88 91 LEU A CA 1
ATOM 736 C C . LEU A 1 91 ? 9.373 2.140 -23.813 1.00 75.88 91 LEU A C 1
ATOM 738 O O . LEU A 1 91 ? 9.767 2.874 -24.722 1.00 75.88 91 LEU A O 1
ATOM 742 N N . PRO A 1 92 ? 10.223 1.347 -23.141 1.00 76.81 92 PRO A N 1
ATOM 743 C CA . PRO A 1 92 ? 11.650 1.311 -23.448 1.00 76.81 92 PRO A CA 1
ATOM 744 C C . PRO A 1 92 ? 11.944 0.621 -24.789 1.00 76.81 92 PRO A C 1
ATOM 746 O O . PRO A 1 92 ? 11.222 -0.282 -25.217 1.00 76.81 92 PRO A O 1
ATOM 749 N N . GLU A 1 93 ? 13.065 0.986 -25.420 1.00 76.50 93 GLU A N 1
ATOM 750 C CA . GLU A 1 93 ? 13.498 0.457 -26.728 1.00 76.50 93 GLU A CA 1
ATOM 751 C C . GLU A 1 93 ? 13.685 -1.071 -26.731 1.00 76.50 93 GLU A C 1
ATOM 753 O O . GLU A 1 93 ? 13.457 -1.723 -27.750 1.00 76.50 93 GLU A O 1
ATOM 758 N N . ALA A 1 94 ? 13.993 -1.664 -25.570 1.00 74.81 94 ALA A N 1
ATOM 759 C CA . ALA A 1 94 ? 14.086 -3.114 -25.377 1.00 74.81 94 ALA A CA 1
ATOM 760 C C . ALA A 1 94 ? 12.817 -3.872 -25.816 1.00 74.81 94 ALA A C 1
ATOM 762 O O . ALA A 1 94 ? 12.894 -5.047 -26.172 1.00 74.81 94 ALA A O 1
ATOM 763 N N . PHE A 1 95 ? 11.661 -3.201 -25.854 1.00 75.69 95 PHE A N 1
ATOM 764 C CA . PHE A 1 95 ? 10.434 -3.767 -26.404 1.00 75.69 95 PHE A CA 1
ATOM 765 C C . PHE A 1 95 ? 10.545 -4.127 -27.895 1.00 75.69 95 PHE A C 1
ATOM 767 O O . PHE A 1 95 ? 9.998 -5.139 -28.327 1.00 75.69 95 PHE A O 1
ATOM 774 N N . GLY A 1 96 ? 11.279 -3.341 -28.690 1.00 71.88 96 GLY A N 1
ATOM 775 C CA . GLY A 1 96 ? 11.433 -3.572 -30.130 1.00 71.88 96 GLY A CA 1
ATOM 776 C C . GLY A 1 96 ? 12.136 -4.891 -30.481 1.00 71.88 96 GLY A C 1
ATOM 777 O O . GLY A 1 96 ? 11.996 -5.377 -31.603 1.00 71.88 96 GLY A O 1
ATOM 778 N N . GLY A 1 97 ? 12.849 -5.496 -29.523 1.00 75.88 97 GLY A N 1
ATOM 779 C CA . GLY A 1 97 ? 13.519 -6.794 -29.665 1.00 75.88 97 GLY A CA 1
ATOM 780 C C . GLY A 1 97 ? 12.636 -8.015 -29.368 1.00 75.88 97 GLY A C 1
ATOM 781 O O . GLY A 1 97 ? 13.115 -9.149 -29.420 1.00 75.88 97 GLY A O 1
ATOM 782 N N . LEU A 1 98 ? 11.355 -7.825 -29.039 1.00 79.00 98 LEU A N 1
ATOM 783 C CA . LEU A 1 98 ? 10.421 -8.912 -28.734 1.00 79.00 98 LEU A CA 1
ATOM 784 C C . LEU A 1 98 ? 9.696 -9.403 -29.993 1.00 79.00 98 LEU A C 1
ATOM 786 O O . LEU A 1 98 ? 8.522 -9.116 -30.216 1.00 79.00 98 LEU A O 1
ATOM 790 N N . HIS A 1 99 ? 10.396 -10.169 -30.828 1.00 78.81 99 HIS A N 1
ATOM 791 C CA . HIS A 1 99 ? 9.849 -10.661 -32.101 1.00 78.81 99 HIS A CA 1
ATOM 792 C C . HIS A 1 99 ? 8.800 -11.777 -31.959 1.00 78.81 99 HIS A C 1
ATOM 794 O O . HIS A 1 99 ? 8.024 -12.006 -32.883 1.00 78.81 99 HIS A O 1
ATOM 800 N N . SER A 1 100 ? 8.774 -12.472 -30.821 1.00 81.69 100 SER A N 1
ATOM 801 C CA . SER A 1 100 ? 7.852 -13.578 -30.525 1.00 81.69 100 SER A CA 1
ATOM 802 C C . SER A 1 100 ? 6.567 -13.144 -29.815 1.00 81.69 100 SER A C 1
ATOM 804 O O . SER A 1 100 ? 5.710 -13.981 -29.550 1.00 81.69 100 SER A O 1
ATOM 806 N N . LEU A 1 101 ? 6.434 -11.866 -29.451 1.00 82.56 101 LEU A N 1
ATOM 807 C CA . LEU A 1 101 ? 5.367 -11.400 -28.571 1.00 82.56 101 LEU A CA 1
ATOM 808 C C . LEU A 1 101 ? 4.013 -11.335 -29.288 1.00 82.56 101 LEU A C 1
ATOM 810 O O . LEU A 1 101 ? 3.858 -10.657 -30.300 1.00 82.56 101 LEU A O 1
ATOM 814 N N . VAL A 1 102 ? 3.014 -12.000 -28.713 1.00 83.88 102 VAL A N 1
ATOM 815 C CA . VAL A 1 102 ? 1.626 -12.048 -29.193 1.00 83.88 102 VAL A CA 1
ATOM 816 C C . VAL A 1 102 ? 0.708 -11.207 -28.304 1.00 83.88 102 VAL A C 1
ATOM 818 O O . VAL A 1 102 ? -0.205 -10.552 -28.802 1.00 83.88 102 VAL A O 1
ATOM 821 N N . VAL A 1 103 ? 0.942 -11.205 -26.987 1.00 83.31 103 VAL A N 1
ATOM 822 C CA . VAL A 1 103 ? 0.110 -10.490 -26.010 1.00 83.31 103 VAL A CA 1
ATOM 823 C C . VAL A 1 103 ? 0.972 -9.600 -25.127 1.00 83.31 103 VAL A C 1
ATOM 825 O O . VAL A 1 103 ? 1.882 -10.072 -24.449 1.00 83.31 103 VAL A O 1
ATOM 828 N N . LEU A 1 104 ? 0.634 -8.314 -25.082 1.00 84.19 104 LEU A N 1
ATOM 829 C CA . LEU A 1 104 ? 1.240 -7.347 -24.177 1.00 84.19 104 LEU A CA 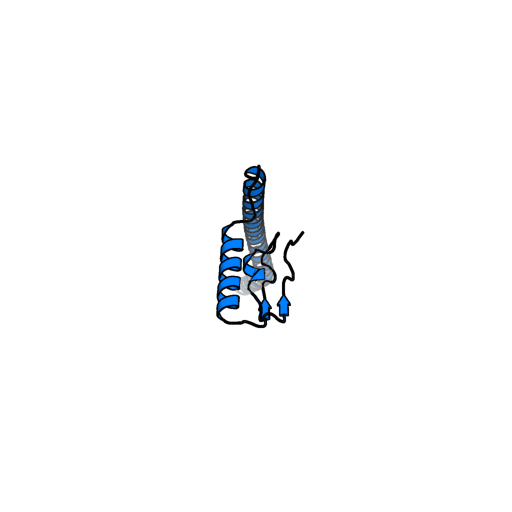1
ATOM 830 C C . LEU A 1 104 ? 0.157 -6.682 -23.332 1.00 84.19 104 LEU A C 1
ATOM 832 O O . LEU A 1 104 ? -0.733 -6.023 -23.869 1.00 84.19 104 LEU A O 1
ATOM 836 N N . ASN A 1 105 ? 0.252 -6.821 -22.012 1.00 84.31 105 ASN A N 1
ATOM 837 C CA . ASN A 1 105 ? -0.627 -6.113 -21.091 1.00 84.31 105 ASN A CA 1
ATOM 838 C C . ASN A 1 105 ? 0.096 -4.924 -20.441 1.00 84.31 105 ASN A C 1
ATOM 840 O O . ASN A 1 105 ? 0.997 -5.117 -19.627 1.00 84.31 105 ASN A O 1
ATOM 844 N N . LEU A 1 106 ? -0.350 -3.709 -20.770 1.00 83.81 106 LEU A N 1
ATOM 845 C CA . LEU A 1 106 ? 0.132 -2.438 -20.218 1.00 83.81 106 LEU A CA 1
ATOM 846 C C . LEU A 1 106 ? -0.939 -1.705 -19.393 1.00 83.81 106 LEU A C 1
ATOM 848 O O . LEU A 1 106 ? -0.830 -0.494 -19.198 1.00 83.81 106 LEU A O 1
ATOM 852 N N . SER A 1 107 ? -1.983 -2.391 -18.918 1.00 82.69 107 SER A N 1
ATOM 853 C CA . SER A 1 107 ? -3.057 -1.743 -18.158 1.00 82.69 107 SER A CA 1
ATOM 854 C C . SER A 1 107 ? -2.536 -1.019 -16.916 1.00 82.69 107 SER A C 1
ATOM 856 O O . SER A 1 107 ? -1.542 -1.420 -16.319 1.00 82.69 107 SER A O 1
ATOM 858 N N . SER A 1 108 ? -3.210 0.055 -16.505 1.00 80.81 108 SER A N 1
ATOM 859 C CA . SER A 1 108 ? -2.845 0.803 -15.291 1.00 80.81 108 SER A CA 1
ATOM 860 C C . SER A 1 108 ? -1.403 1.346 -15.295 1.00 80.81 108 SER A C 1
ATOM 862 O O . SER A 1 108 ? -0.765 1.429 -14.249 1.00 80.81 108 SER A O 1
ATOM 864 N N . ASN A 1 109 ? -0.882 1.708 -16.469 1.00 83.88 109 ASN A N 1
ATOM 865 C CA . ASN A 1 109 ? 0.319 2.536 -16.607 1.00 83.88 109 ASN A CA 1
ATOM 866 C C . ASN A 1 109 ? -0.062 3.993 -16.917 1.00 83.88 109 ASN A C 1
ATOM 868 O O . ASN A 1 109 ? -1.235 4.298 -17.124 1.00 83.88 109 ASN A O 1
ATOM 872 N N . GLN A 1 110 ? 0.925 4.885 -16.935 1.00 79.62 110 GLN A N 1
ATOM 873 C CA . GLN A 1 110 ? 0.762 6.321 -17.190 1.00 79.62 110 GLN A CA 1
ATOM 874 C C . GLN A 1 110 ? 1.335 6.689 -18.567 1.00 79.62 110 GLN A C 1
ATOM 876 O O . GLN A 1 110 ? 2.023 7.694 -18.701 1.00 79.62 110 GLN A O 1
ATOM 881 N N . LEU A 1 111 ? 1.126 5.817 -19.560 1.00 76.38 111 LEU A N 1
ATOM 882 C CA . LEU A 1 111 ? 1.689 5.979 -20.901 1.00 76.38 111 LEU A CA 1
ATOM 883 C C . LEU A 1 111 ? 1.068 7.214 -21.568 1.00 76.38 111 LEU A C 1
ATOM 885 O O . LEU A 1 111 ? -0.161 7.309 -21.619 1.00 76.38 111 LEU A O 1
ATOM 889 N N . GLU A 1 112 ? 1.910 8.119 -22.065 1.00 64.75 112 GLU A N 1
ATOM 890 C CA . GLU A 1 112 ? 1.516 9.326 -22.816 1.00 64.75 112 GLU A CA 1
ATOM 891 C C . GLU A 1 112 ? 1.683 9.156 -24.332 1.00 64.75 112 GLU A C 1
ATOM 893 O O . GLU A 1 112 ? 2.645 8.477 -24.767 1.00 64.75 112 GLU A O 1
#

pLDDT: mean 78.88, std 13.26, range [39.31, 97.0]

InterPro domains:
  IPR032675 Leucine-rich repeat domain superfamily [G3DSA:3.80.10.10] (2-112)